Protein AF-A0A7S2CU11-F1 (afdb_monomer)

pLDDT: mean 74.6, std 11.08, range [43.19, 9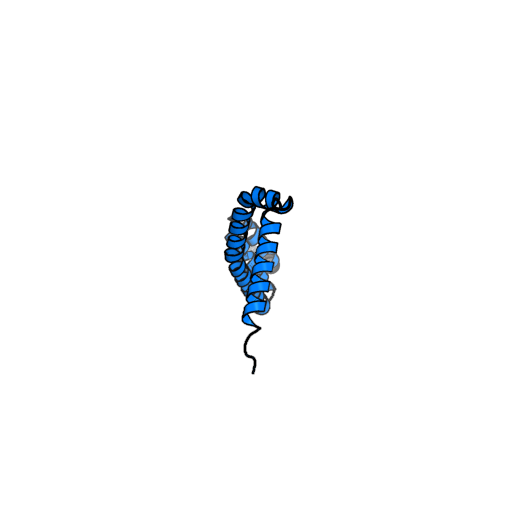6.44]

Solvent-accessible surface area (backbone atoms only — not comparable to full-atom values): 7494 Å² total; per-residue (Å²): 134,90,86,80,61,74,68,59,53,52,48,50,49,50,49,51,50,50,49,51,50,53,60,54,66,71,44,75,69,55,73,65,54,52,51,48,59,71,43,39,81,59,51,55,57,53,52,50,53,50,50,50,49,47,67,59,46,46,61,52,52,52,50,51,50,53,51,50,53,53,49,59,77,72,42,60,68,70,58,51,53,51,52,51,42,49,50,48,18,72,72,53,44,75,69,48,20,53,55,36,49,51,52,50,41,58,76,72,46,40,68,63,52,51,51,54,53,52,52,52,51,54,52,52,53,52,53,53,50,64,73,74,107

Mean predicted aligned error: 18.47 Å

Radius of gyration: 38.01 Å; Cα contacts (8 Å, |Δi|>4): 27; chains: 1; bounding box: 102×47×92 Å

Foldseek 3Di:
DDPDDPVVVVVVVVVVVVVVVVVVVPPDDPPVVVVCVVCVVPVVVVVVVVVVCCVVVVVVVVVVVVVLVVCVVPDDPLVVLLVVLCVCLVVVPPVSVVVSVVVSCVVPPVVVVVVVVVVVVVVVVVVVVVVVD

Sequence (133 aa):
KQARPMSEEAAAHKAALAEHIAAEYLKPPPKLAQILQAAAPVLTPVAKVAGFAVNLLGPLYYRLFKFGMYSYESLPVDLFQSVTGLALAFCGGAYCTSVAAIEAFRMSGWEQTRAYLLDLRTEVEIVWAAHKA

Structure (mmCIF, N/CA/C/O backbone):
data_AF-A0A7S2CU11-F1
#
_entry.id   AF-A0A7S2CU11-F1
#
loop_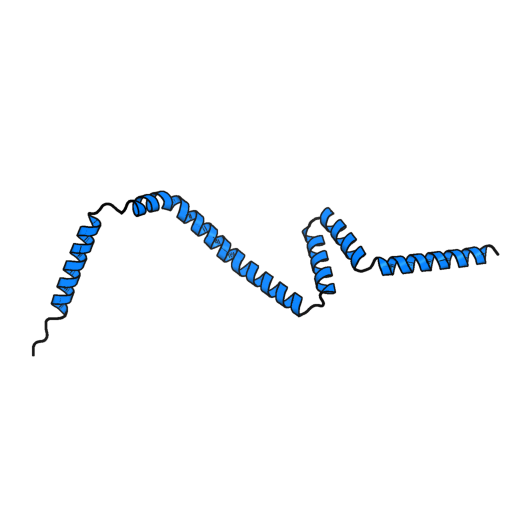
_atom_site.group_PDB
_atom_site.id
_atom_site.type_symbol
_atom_site.label_atom_id
_atom_site.label_alt_id
_atom_site.label_comp_id
_atom_site.label_asym_id
_atom_site.label_entity_id
_atom_site.label_seq_id
_atom_site.pdbx_PDB_ins_code
_atom_site.Cartn_x
_atom_site.Cartn_y
_atom_site.Cartn_z
_atom_site.occupancy
_atom_site.B_iso_or_equiv
_atom_site.auth_seq_id
_atom_site.auth_comp_id
_atom_site.auth_asym_id
_atom_site.auth_atom_id
_atom_site.pdbx_PDB_model_num
ATOM 1 N N . LYS A 1 1 ? -65.210 -35.666 34.383 1.00 43.19 1 LYS A N 1
ATOM 2 C CA . LYS A 1 1 ? -64.332 -35.078 33.339 1.00 43.19 1 LYS A CA 1
ATOM 3 C C . LYS A 1 1 ? -64.250 -33.566 33.593 1.00 43.19 1 LYS A C 1
ATOM 5 O O . LYS A 1 1 ? -64.928 -32.806 32.929 1.00 43.19 1 LYS A O 1
ATOM 10 N N . GLN A 1 2 ? -63.718 -33.092 34.720 1.00 47.88 2 GLN A N 1
ATOM 11 C CA . GLN A 1 2 ? -62.294 -33.045 35.091 1.00 47.88 2 GLN A CA 1
ATOM 12 C C . GLN A 1 2 ? -61.469 -32.329 34.009 1.00 47.88 2 GLN A C 1
ATOM 14 O O . GLN A 1 2 ? -60.740 -32.950 33.249 1.00 47.88 2 GLN A O 1
ATOM 19 N N . ALA A 1 3 ? -61.700 -31.020 33.896 1.00 51.16 3 ALA A N 1
ATOM 20 C CA . ALA A 1 3 ? -61.025 -30.107 32.978 1.00 51.16 3 ALA A CA 1
ATOM 21 C C . ALA A 1 3 ? -60.597 -28.842 33.743 1.00 51.16 3 ALA A C 1
ATOM 23 O O . ALA A 1 3 ? -61.079 -27.747 33.484 1.00 51.16 3 ALA A O 1
ATOM 24 N N . ARG A 1 4 ? -59.746 -29.018 34.755 1.00 57.75 4 ARG A N 1
ATOM 25 C CA . ARG A 1 4 ? -58.910 -27.972 35.369 1.00 57.75 4 ARG A CA 1
ATOM 26 C C . ARG A 1 4 ? -57.828 -28.697 36.162 1.00 57.75 4 ARG A C 1
ATOM 28 O O . ARG A 1 4 ? -58.177 -29.409 37.099 1.00 57.75 4 ARG A O 1
ATOM 35 N N . PRO A 1 5 ? -56.582 -28.698 35.660 1.00 52.59 5 PRO A N 1
ATOM 36 C CA . PRO A 1 5 ? -55.521 -28.173 36.528 1.00 52.59 5 PRO A CA 1
ATOM 37 C C . PRO A 1 5 ? -54.346 -27.473 35.808 1.00 52.59 5 PRO A C 1
ATOM 39 O O . PRO A 1 5 ? -53.455 -26.965 36.469 1.00 52.59 5 PRO A O 1
ATOM 42 N N . MET A 1 6 ? -54.322 -27.366 34.473 1.00 52.12 6 MET A N 1
ATOM 43 C CA . MET A 1 6 ? -53.132 -26.843 33.765 1.00 52.12 6 MET A CA 1
ATOM 44 C C . MET A 1 6 ? -52.924 -25.320 33.906 1.00 52.12 6 MET A C 1
ATOM 46 O O . MET A 1 6 ? -51.803 -24.836 33.778 1.00 52.12 6 MET A O 1
ATOM 50 N N . SER A 1 7 ? -53.984 -24.535 34.148 1.00 59.34 7 SER A N 1
ATOM 51 C CA . SER A 1 7 ? -53.855 -23.073 34.296 1.00 59.34 7 SER A CA 1
ATOM 52 C C . SER A 1 7 ? -53.452 -22.646 35.706 1.00 59.34 7 SER A C 1
ATOM 54 O O . SER A 1 7 ? -52.826 -21.603 35.865 1.00 59.34 7 SER A O 1
ATOM 56 N N . GLU A 1 8 ? -53.821 -23.432 36.719 1.00 60.75 8 GLU A N 1
ATOM 57 C CA . GLU A 1 8 ? -53.483 -23.163 38.121 1.00 60.75 8 GLU A CA 1
ATOM 58 C C . GLU A 1 8 ? -52.030 -23.537 38.414 1.00 60.75 8 GLU A C 1
ATOM 60 O O . GLU A 1 8 ? -51.325 -22.745 39.029 1.00 60.75 8 GLU A O 1
ATOM 65 N N . GLU A 1 9 ? -51.531 -24.653 37.872 1.00 62.47 9 GLU A N 1
ATOM 66 C CA . GLU A 1 9 ? -50.109 -25.018 37.958 1.00 62.47 9 GLU A CA 1
ATOM 67 C C . GLU A 1 9 ? -49.209 -24.014 37.223 1.00 62.47 9 GLU A C 1
AT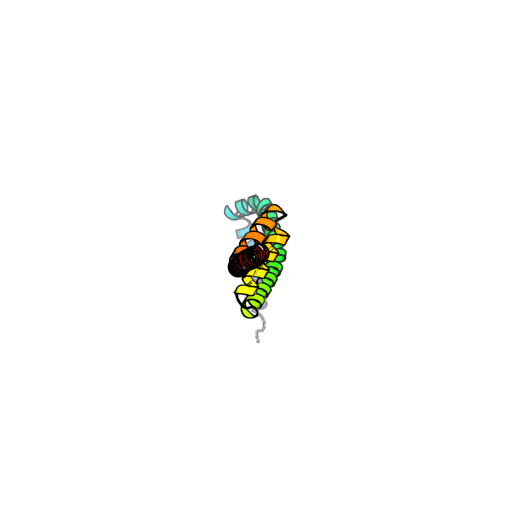OM 69 O O . GLU A 1 9 ? -48.165 -23.620 37.737 1.00 62.47 9 GLU A O 1
ATOM 74 N N . ALA A 1 10 ? -49.632 -23.522 36.052 1.00 66.44 10 ALA A N 1
ATOM 75 C CA . ALA A 1 10 ? -48.903 -22.485 35.322 1.00 66.44 10 ALA A CA 1
ATOM 76 C C . ALA A 1 10 ? -48.914 -21.131 36.054 1.00 66.44 10 ALA A C 1
ATOM 78 O O . ALA A 1 10 ? -47.933 -20.389 35.989 1.00 66.44 10 ALA A O 1
ATOM 79 N N . ALA A 1 11 ? -50.005 -20.796 36.749 1.00 70.12 11 ALA A N 1
ATOM 80 C CA . ALA A 1 11 ? -50.081 -19.603 37.589 1.00 70.12 11 ALA A CA 1
ATOM 81 C C . ALA A 1 11 ? -49.205 -19.742 38.843 1.00 70.12 11 ALA A C 1
ATOM 83 O O . ALA A 1 11 ? -48.474 -18.810 39.173 1.00 70.12 11 ALA A O 1
ATOM 84 N N . ALA A 1 12 ? -49.206 -20.916 39.480 1.00 75.62 12 ALA A N 1
ATOM 85 C CA . ALA A 1 12 ? -48.350 -21.232 40.619 1.00 75.62 12 ALA A CA 1
ATOM 86 C C . ALA A 1 12 ? -46.862 -21.229 40.235 1.00 75.62 12 ALA A C 1
ATOM 88 O O . ALA A 1 12 ? -46.041 -20.661 40.948 1.00 75.62 12 ALA A O 1
ATOM 89 N N . HIS A 1 13 ? -46.512 -21.772 39.067 1.00 75.88 13 HIS A N 1
ATOM 90 C CA . HIS A 1 13 ? -45.144 -21.747 38.553 1.00 75.88 13 HIS A CA 1
ATOM 91 C C . HIS A 1 13 ? -44.687 -20.326 38.197 1.00 75.88 13 HIS A C 1
ATOM 93 O O . HIS A 1 13 ? -43.560 -19.951 38.502 1.00 75.88 13 HIS A O 1
ATOM 99 N N . LYS A 1 14 ? -45.564 -19.499 37.610 1.00 74.19 14 LYS A N 1
ATOM 100 C CA . LYS A 1 14 ? -45.277 -18.075 37.364 1.00 74.19 14 LYS A CA 1
ATOM 101 C C . LYS A 1 14 ? -45.118 -17.284 38.660 1.00 74.19 14 LYS A C 1
ATOM 103 O O . LYS A 1 14 ? -44.257 -16.413 38.714 1.00 74.19 14 LYS A O 1
ATOM 108 N N . ALA A 1 15 ? -45.911 -17.589 39.686 1.00 76.50 15 ALA A N 1
ATOM 109 C CA . ALA A 1 15 ? -45.777 -16.982 41.006 1.00 76.50 15 ALA A CA 1
ATOM 110 C C . ALA A 1 15 ? -44.448 -17.378 41.671 1.00 76.50 15 ALA A C 1
ATOM 112 O O . ALA A 1 15 ? -43.727 -16.503 42.136 1.00 76.50 15 ALA A O 1
ATOM 113 N N . ALA A 1 16 ? -44.066 -18.658 41.605 1.00 79.56 16 ALA A N 1
ATOM 114 C CA . ALA A 1 16 ? -42.775 -19.142 42.097 1.00 79.56 16 ALA A CA 1
ATOM 115 C C . ALA A 1 16 ? -41.589 -18.541 41.319 1.00 79.56 16 ALA A C 1
ATOM 117 O O . ALA A 1 16 ? -40.582 -18.157 41.908 1.00 79.56 16 ALA A O 1
ATOM 118 N N . LEU A 1 17 ? -41.707 -18.396 39.994 1.00 76.75 17 LEU A N 1
ATOM 119 C CA . LEU A 1 17 ? -40.691 -17.742 39.167 1.00 76.75 17 LEU A CA 1
ATOM 120 C C . LEU A 1 17 ? -40.570 -16.251 39.511 1.00 76.75 17 LEU A C 1
ATOM 122 O O . LEU A 1 17 ? -39.462 -15.732 39.598 1.00 76.75 17 LEU A O 1
ATOM 126 N N . ALA A 1 18 ? -41.693 -15.566 39.741 1.00 76.75 18 ALA A N 1
ATOM 127 C CA . ALA A 1 18 ? -41.706 -14.169 40.167 1.00 76.75 18 ALA A CA 1
ATOM 128 C C . ALA A 1 18 ? -41.068 -13.990 41.553 1.00 76.75 18 ALA A C 1
ATOM 130 O O . ALA A 1 18 ? -40.346 -13.018 41.767 1.00 76.75 18 ALA A O 1
ATOM 131 N N . GLU A 1 19 ? -41.274 -14.943 42.461 1.00 77.81 19 GLU A N 1
ATOM 132 C CA . GLU A 1 19 ? -40.642 -14.964 43.780 1.00 77.81 19 GLU A CA 1
ATOM 133 C C . GLU A 1 19 ? -39.126 -15.200 43.682 1.00 77.81 19 GLU A C 1
ATOM 135 O O . GLU A 1 19 ? -38.352 -14.475 44.308 1.00 77.81 19 GLU A O 1
ATOM 140 N N . HIS A 1 20 ? -38.678 -16.123 42.822 1.00 75.50 20 HIS A N 1
ATOM 141 C CA . HIS A 1 20 ? -37.253 -16.326 42.535 1.00 75.50 20 HIS A CA 1
ATOM 142 C C . HIS A 1 20 ? -36.595 -15.086 41.915 1.00 75.50 20 HIS A C 1
ATOM 144 O O . HIS A 1 20 ? -35.528 -14.670 42.370 1.00 75.50 20 HIS A O 1
ATOM 150 N N . ILE A 1 21 ? -37.251 -14.450 40.938 1.00 73.25 21 ILE A N 1
ATOM 151 C CA . ILE A 1 21 ? -36.771 -13.211 40.309 1.00 73.25 21 ILE A CA 1
ATOM 152 C C . ILE A 1 21 ? -36.699 -12.080 41.343 1.00 73.25 21 ILE A C 1
ATOM 154 O O . ILE A 1 21 ? -35.714 -11.347 41.371 1.00 73.25 21 ILE A O 1
ATOM 158 N N . ALA A 1 22 ? -37.696 -11.948 42.225 1.00 69.50 22 ALA A N 1
ATOM 159 C CA . ALA A 1 22 ? -37.693 -10.948 43.293 1.00 69.50 22 ALA A CA 1
ATOM 160 C C . ALA A 1 22 ? -36.581 -11.205 44.330 1.00 69.50 22 ALA A C 1
ATOM 162 O O . ALA A 1 22 ? -35.914 -10.265 44.767 1.00 69.50 22 ALA A O 1
ATOM 163 N N . ALA A 1 23 ? -36.330 -12.469 44.683 1.00 71.88 23 ALA A N 1
ATOM 164 C CA . ALA A 1 23 ? -35.259 -12.864 45.597 1.00 71.88 23 ALA A CA 1
ATOM 165 C C . ALA A 1 23 ? -33.855 -12.640 45.002 1.00 71.88 23 ALA A C 1
ATOM 167 O O . ALA A 1 23 ? -32.918 -12.293 45.725 1.00 71.88 23 ALA A O 1
ATOM 168 N N . GLU A 1 24 ? -33.693 -12.807 43.688 1.00 67.44 24 GLU A N 1
ATOM 169 C CA . GLU A 1 24 ? -32.445 -12.503 42.980 1.00 67.44 24 GLU A CA 1
ATOM 170 C C . GLU A 1 24 ? -32.263 -11.009 42.713 1.00 67.44 24 GLU A C 1
ATOM 172 O O . GLU A 1 24 ? -31.133 -10.528 42.759 1.00 67.44 24 GLU A O 1
ATOM 177 N N . TYR A 1 25 ? -33.351 -10.257 42.536 1.00 63.75 25 TYR A N 1
ATOM 178 C CA . TYR A 1 25 ? -33.333 -8.797 42.416 1.00 63.75 25 TYR A CA 1
ATOM 179 C C . TYR A 1 25 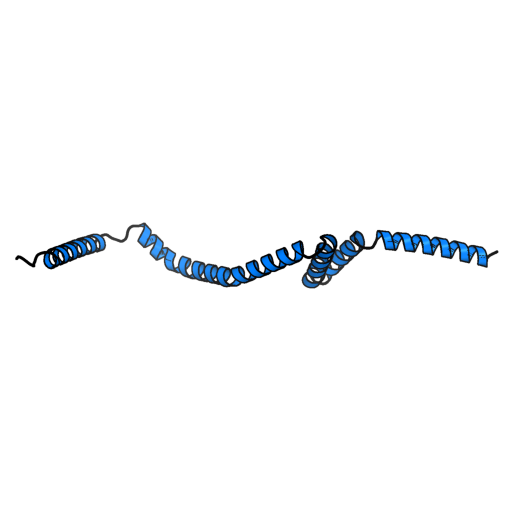? -32.857 -8.102 43.705 1.00 63.75 25 TYR A C 1
ATOM 181 O O . TYR A 1 25 ? -32.234 -7.044 43.646 1.00 63.75 25 TYR A O 1
ATOM 189 N N . LEU A 1 26 ? -33.110 -8.708 44.873 1.00 59.41 26 LEU A N 1
ATOM 190 C CA . LEU A 1 26 ? -32.612 -8.233 46.172 1.00 59.41 26 LEU A CA 1
ATOM 191 C C . LEU A 1 26 ? -31.113 -8.495 46.386 1.00 59.41 26 LEU A C 1
ATOM 193 O O . LEU A 1 26 ? -30.507 -7.877 47.267 1.00 59.41 26 LEU A O 1
ATOM 197 N N . LYS A 1 27 ? -30.488 -9.384 45.600 1.00 66.44 27 LYS A N 1
ATOM 198 C CA . LYS A 1 27 ? -29.031 -9.536 45.630 1.00 66.44 27 LYS A CA 1
ATOM 199 C C . LYS A 1 27 ? -28.414 -8.357 44.874 1.00 66.44 27 LYS A C 1
ATOM 201 O O . LYS A 1 27 ? -28.809 -8.095 43.738 1.00 66.44 27 LYS A O 1
ATOM 206 N N . PRO A 1 28 ? -27.429 -7.647 45.458 1.00 58.50 28 PRO A N 1
ATOM 207 C CA . PRO A 1 28 ? -26.729 -6.601 44.728 1.00 58.50 28 PRO A CA 1
ATOM 208 C C . PRO A 1 28 ? -26.156 -7.204 43.438 1.00 58.50 28 PRO A C 1
ATOM 210 O O . PRO A 1 28 ? -25.698 -8.355 43.469 1.00 58.50 28 PRO A O 1
ATOM 213 N N . PRO A 1 29 ? -26.186 -6.465 42.311 1.00 58.78 29 PRO A N 1
ATOM 214 C CA . PRO A 1 29 ? -25.708 -6.978 41.036 1.00 58.78 29 PRO A CA 1
ATOM 215 C C . PRO A 1 29 ? -24.308 -7.571 41.235 1.00 58.78 29 PRO A C 1
ATOM 217 O O . PRO A 1 29 ? -23.495 -6.956 41.939 1.00 58.78 29 PRO A O 1
ATOM 220 N N . PRO A 1 30 ? -24.021 -8.769 40.684 1.00 68.62 30 PRO A N 1
ATOM 221 C CA . PRO A 1 30 ? -22.741 -9.438 40.892 1.00 68.62 30 PRO A CA 1
ATOM 222 C C . PRO A 1 30 ? -21.619 -8.448 40.586 1.00 68.62 30 PRO A C 1
ATOM 224 O O . PRO A 1 30 ? -21.771 -7.629 39.685 1.00 68.62 30 PRO A O 1
ATOM 227 N N . LYS A 1 31 ? -20.494 -8.493 41.313 1.00 60.88 31 LYS A N 1
ATOM 228 C CA . LYS A 1 31 ? -19.383 -7.526 41.149 1.00 60.88 31 LYS A CA 1
ATOM 229 C C . LYS A 1 31 ? -19.025 -7.274 39.672 1.00 60.88 31 LYS A C 1
ATOM 231 O O . LYS A 1 31 ? -18.721 -6.151 39.294 1.00 60.88 31 LYS A O 1
ATOM 236 N N . LEU A 1 32 ? -19.164 -8.298 38.826 1.00 61.09 32 LEU A N 1
ATOM 237 C CA . LEU A 1 32 ? -19.041 -8.214 37.370 1.00 61.09 32 LEU A CA 1
ATOM 238 C C . LEU A 1 32 ? -20.039 -7.258 36.699 1.00 61.09 32 LEU A C 1
ATOM 240 O O . LEU A 1 32 ? -19.624 -6.490 35.848 1.00 61.09 32 LEU A O 1
ATOM 244 N N . ALA A 1 33 ? -21.318 -7.256 37.070 1.00 61.03 33 ALA A N 1
ATOM 245 C CA . ALA A 1 33 ? -22.334 -6.360 36.520 1.00 61.03 33 ALA A CA 1
ATOM 246 C C . ALA A 1 33 ? -22.104 -4.892 36.913 1.00 61.03 33 ALA A C 1
ATOM 248 O O . ALA A 1 33 ? -22.334 -4.013 36.089 1.00 61.03 33 ALA A O 1
ATOM 249 N N . GLN A 1 34 ? -21.582 -4.615 38.113 1.00 64.75 34 GLN A N 1
ATOM 250 C CA . GLN A 1 34 ? -21.184 -3.252 38.498 1.00 64.75 34 GLN A CA 1
ATOM 251 C C . GLN A 1 34 ? -19.949 -2.782 37.720 1.00 64.75 34 GLN A C 1
ATOM 253 O O . GLN A 1 34 ? -19.923 -1.657 37.228 1.00 64.75 34 GLN A O 1
ATOM 258 N N . ILE A 1 35 ? -18.954 -3.658 37.537 1.00 64.31 35 ILE A N 1
ATOM 259 C CA . ILE A 1 35 ? -17.768 -3.371 36.713 1.00 64.31 35 ILE A CA 1
ATOM 260 C C . ILE A 1 35 ? -18.169 -3.177 35.242 1.00 64.31 35 ILE A C 1
ATOM 262 O O . ILE A 1 35 ? -17.680 -2.264 34.583 1.00 64.31 35 ILE A O 1
ATOM 266 N N . LEU A 1 36 ? -19.102 -3.985 34.734 1.00 63.62 36 LEU A N 1
ATOM 267 C CA . LEU A 1 36 ? -19.605 -3.884 33.367 1.00 63.62 36 LEU A CA 1
ATOM 268 C C . LEU A 1 36 ? -20.442 -2.616 33.163 1.00 63.62 36 LEU A C 1
ATOM 270 O O . LEU A 1 36 ? -20.307 -1.984 32.125 1.00 63.62 36 LEU A O 1
ATOM 274 N N . GLN A 1 37 ? -21.261 -2.208 34.139 1.00 65.31 37 GLN A N 1
ATOM 275 C CA . GLN A 1 37 ? -22.001 -0.938 34.105 1.00 65.31 37 GLN A CA 1
ATOM 276 C C . GLN A 1 37 ? -21.06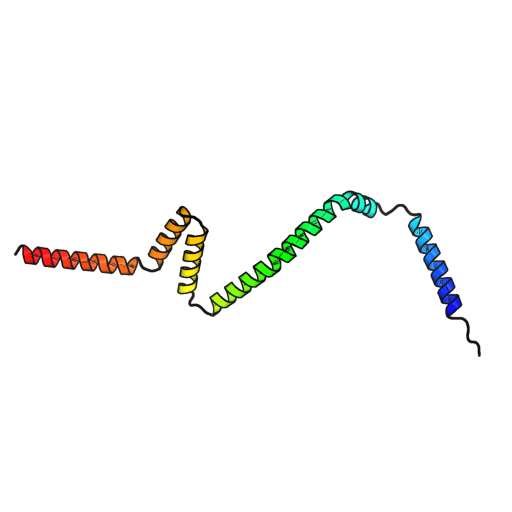8 0.274 34.210 1.00 65.31 37 GLN A C 1
ATOM 278 O O . GLN A 1 37 ? -21.279 1.262 33.510 1.00 65.31 37 GLN A O 1
ATOM 283 N N . ALA A 1 38 ? -20.004 0.189 35.012 1.00 63.88 38 ALA A N 1
ATOM 284 C CA . ALA A 1 38 ? -18.979 1.229 35.098 1.00 63.88 38 ALA A CA 1
ATOM 285 C C . ALA A 1 38 ? -18.132 1.330 33.813 1.00 63.88 38 ALA A C 1
ATOM 287 O O . ALA A 1 38 ? -17.710 2.422 33.438 1.00 63.88 38 ALA A O 1
ATOM 288 N N . ALA A 1 39 ? -17.920 0.212 33.109 1.00 61.16 39 ALA A N 1
ATOM 289 C CA . ALA A 1 39 ? -17.202 0.161 31.832 1.00 61.16 39 ALA A CA 1
ATOM 290 C C . ALA A 1 39 ? -18.111 0.364 30.598 1.00 61.16 39 ALA A C 1
ATOM 292 O O . ALA A 1 39 ? -17.623 0.672 29.506 1.00 61.16 39 ALA A O 1
ATOM 293 N N . ALA A 1 40 ? -19.434 0.245 30.758 1.00 61.09 40 ALA A N 1
ATOM 294 C CA . ALA A 1 40 ? -20.443 0.449 29.719 1.00 61.09 40 ALA A CA 1
ATOM 295 C C . ALA A 1 40 ? -20.330 1.785 28.958 1.00 61.09 40 ALA A C 1
ATOM 297 O O . ALA A 1 40 ? -20.470 1.752 27.728 1.00 61.09 40 ALA A O 1
ATOM 298 N N . PRO A 1 41 ? -20.056 2.947 29.594 1.00 63.62 41 PRO A N 1
ATOM 299 C CA . PRO A 1 41 ? -19.958 4.212 28.864 1.00 63.62 41 PRO A CA 1
ATOM 300 C C . PRO A 1 41 ? -18.766 4.267 27.897 1.00 63.62 41 PRO A C 1
ATOM 302 O O . PRO A 1 41 ? -18.785 5.069 26.969 1.00 63.62 41 PRO A O 1
ATOM 305 N N . VAL A 1 42 ? -17.760 3.401 28.062 1.00 65.81 42 VAL A N 1
ATOM 306 C CA . VAL A 1 42 ? -16.576 3.334 27.186 1.00 65.81 42 VAL A CA 1
ATOM 307 C C . VAL A 1 42 ? -16.707 2.217 26.147 1.00 65.81 42 VAL A C 1
ATOM 309 O O . VAL A 1 42 ? -16.384 2.409 24.977 1.00 65.81 42 VAL A O 1
ATOM 312 N N . LEU A 1 43 ? -17.242 1.058 26.534 1.00 63.69 43 LEU A N 1
ATOM 313 C CA . LEU A 1 43 ? -17.417 -0.087 25.631 1.00 63.69 43 LEU A CA 1
ATOM 314 C C . LEU A 1 43 ? -18.459 0.164 24.536 1.00 63.69 43 LEU A C 1
ATOM 316 O O . LEU A 1 43 ? -18.276 -0.261 23.396 1.00 63.69 43 LEU A O 1
ATOM 320 N N . THR A 1 44 ? -19.546 0.866 24.857 1.00 68.25 44 THR A N 1
ATOM 321 C CA . THR A 1 44 ? -20.633 1.119 23.901 1.00 68.25 44 THR A CA 1
ATOM 322 C C . THR A 1 44 ? -20.246 2.019 22.717 1.00 68.25 44 THR A C 1
ATOM 324 O O . THR A 1 44 ? -20.596 1.652 21.591 1.00 68.25 44 THR A O 1
ATOM 327 N N . PRO A 1 45 ? -19.516 3.145 22.870 1.00 70.50 45 PRO A N 1
ATOM 328 C CA . PRO A 1 45 ? -19.053 3.917 21.718 1.00 70.50 45 PRO A CA 1
ATOM 329 C C . PRO A 1 45 ? -17.976 3.173 20.923 1.00 70.50 45 PRO A C 1
ATOM 331 O O . PRO A 1 45 ? -18.026 3.188 19.696 1.00 70.50 45 PRO A O 1
ATOM 334 N N . VAL A 1 46 ? -17.060 2.457 21.584 1.00 73.31 46 VAL A N 1
ATOM 335 C CA . VAL A 1 46 ? -16.004 1.687 20.902 1.00 73.31 46 VAL A CA 1
ATOM 336 C C . VAL A 1 46 ? -16.603 0.572 20.044 1.00 73.31 46 VAL A C 1
ATOM 338 O O . VAL A 1 46 ? -16.241 0.438 18.877 1.00 73.31 46 VAL A O 1
ATOM 341 N N . ALA A 1 47 ? -17.579 -0.171 20.568 1.00 72.62 47 ALA A N 1
ATOM 342 C CA . ALA A 1 47 ? -18.275 -1.207 19.809 1.00 72.62 47 ALA A CA 1
ATOM 343 C C . ALA A 1 47 ? -19.075 -0.631 18.628 1.00 72.62 47 ALA A C 1
ATOM 345 O O . ALA A 1 47 ? -19.121 -1.242 17.562 1.00 72.62 47 ALA A O 1
ATOM 346 N N . LYS A 1 48 ? -19.668 0.561 18.779 1.00 73.62 48 LYS A N 1
ATOM 347 C CA . LYS A 1 48 ? -20.381 1.243 17.685 1.00 73.62 48 LYS A CA 1
ATOM 348 C C . LYS A 1 48 ? -19.435 1.723 16.587 1.00 73.62 48 LYS A C 1
ATOM 350 O O . LYS A 1 48 ? -19.739 1.528 15.413 1.00 73.62 48 LYS A O 1
ATOM 355 N N . VAL A 1 49 ? -18.292 2.306 16.947 1.00 76.31 49 VAL A N 1
ATOM 356 C CA . VAL A 1 49 ? -17.279 2.758 15.980 1.00 76.31 49 VAL A CA 1
ATOM 357 C C . VAL A 1 49 ? -16.645 1.564 15.271 1.00 76.31 49 VAL A C 1
ATOM 359 O O . VAL A 1 49 ? -16.536 1.576 14.048 1.00 76.31 49 VAL A O 1
ATOM 362 N N . ALA A 1 50 ? -16.307 0.503 16.005 1.00 76.69 50 ALA A N 1
ATOM 363 C CA . ALA A 1 50 ? -15.789 -0.731 15.425 1.00 76.69 50 ALA A CA 1
ATOM 364 C C . ALA A 1 50 ? -16.820 -1.399 14.502 1.00 76.69 50 ALA A C 1
ATOM 366 O O . ALA A 1 50 ? -16.485 -1.785 13.386 1.00 76.69 50 ALA A O 1
ATOM 367 N N . GLY A 1 51 ? -18.087 -1.471 14.919 1.00 77.19 51 GLY A N 1
ATOM 368 C CA . GLY A 1 51 ? -19.173 -2.008 14.101 1.00 77.19 51 GLY A CA 1
ATOM 369 C C . GLY A 1 51 ? -19.417 -1.192 12.830 1.00 77.19 51 GLY A C 1
ATOM 370 O O . GLY A 1 51 ? -19.591 -1.765 11.759 1.00 77.19 51 GLY A O 1
ATOM 371 N N . PHE A 1 52 ? -19.368 0.141 12.914 1.00 75.81 52 PHE A N 1
ATOM 372 C CA . PHE A 1 52 ? -19.468 1.014 11.744 1.00 75.81 52 PHE A CA 1
ATOM 373 C C . PHE A 1 52 ? -18.266 0.849 10.806 1.00 75.81 52 PHE A C 1
ATOM 375 O O . PHE A 1 52 ? -18.450 0.701 9.600 1.00 75.81 52 PHE A O 1
ATOM 382 N N . ALA A 1 53 ? -17.049 0.800 11.352 1.00 75.12 53 ALA A N 1
ATOM 383 C CA . ALA A 1 53 ? -15.833 0.581 10.577 1.00 75.12 53 ALA A CA 1
ATOM 384 C C . ALA A 1 53 ? -15.864 -0.770 9.853 1.00 75.12 53 ALA A C 1
ATOM 386 O O . ALA A 1 53 ? -15.567 -0.824 8.667 1.00 75.12 53 ALA A O 1
ATOM 387 N N . VAL A 1 54 ? -16.289 -1.845 10.520 1.00 81.12 54 VAL A N 1
ATOM 388 C CA . VAL A 1 54 ? -16.406 -3.177 9.908 1.00 81.12 54 VAL A CA 1
ATOM 389 C C . VAL A 1 54 ? -17.524 -3.216 8.866 1.00 81.12 54 VAL A C 1
ATOM 391 O O . VAL A 1 54 ? -17.322 -3.765 7.788 1.00 81.12 54 VAL A O 1
ATOM 394 N N . ASN A 1 55 ? -18.675 -2.594 9.125 1.00 82.88 55 ASN A N 1
ATOM 395 C CA . ASN A 1 55 ? -19.773 -2.556 8.155 1.00 82.88 55 ASN A CA 1
ATOM 396 C C . ASN A 1 55 ? -19.466 -1.683 6.932 1.00 82.88 55 ASN A C 1
ATOM 398 O O . ASN A 1 55 ? -20.016 -1.933 5.862 1.00 82.88 55 ASN A O 1
ATOM 402 N N . LEU A 1 56 ? -18.593 -0.682 7.065 1.00 79.00 56 LEU A N 1
ATOM 403 C CA . LEU A 1 56 ? -18.177 0.173 5.956 1.00 79.00 56 LEU A CA 1
ATOM 404 C C . LEU A 1 56 ? -16.985 -0.418 5.189 1.00 79.00 56 LEU A C 1
ATOM 406 O O . LEU A 1 56 ? -17.014 -0.507 3.963 1.00 79.00 56 LEU A O 1
ATOM 410 N N . LEU A 1 57 ? -15.943 -0.846 5.905 1.00 79.75 57 LEU A N 1
ATOM 411 C CA . LEU A 1 57 ? -14.711 -1.377 5.318 1.00 79.75 57 LEU A CA 1
ATOM 412 C C . LEU A 1 57 ? -14.871 -2.823 4.858 1.00 79.75 57 LEU A C 1
ATOM 414 O O . LEU A 1 57 ? -14.308 -3.188 3.833 1.00 79.75 57 LEU A O 1
ATOM 418 N N . GLY A 1 58 ? -15.658 -3.635 5.561 1.00 80.00 58 GLY A N 1
ATOM 419 C CA . GLY A 1 58 ? -15.913 -5.038 5.229 1.00 80.00 58 GLY A CA 1
ATOM 420 C C . GLY A 1 58 ? -16.385 -5.257 3.787 1.00 80.00 58 GLY A C 1
ATOM 421 O O . GLY A 1 58 ? -15.716 -5.985 3.048 1.00 80.00 58 GLY A O 1
ATOM 422 N N . PRO A 1 59 ? -17.477 -4.618 3.321 1.00 84.25 59 PRO A N 1
ATOM 423 C CA . PRO A 1 59 ? -17.930 -4.776 1.941 1.00 84.25 59 PRO A CA 1
ATOM 424 C C . PRO A 1 59 ? -16.950 -4.172 0.930 1.00 84.25 59 PRO A C 1
ATOM 426 O O . PRO A 1 59 ? -16.845 -4.680 -0.187 1.00 84.25 59 PRO A O 1
ATOM 429 N N . LEU A 1 60 ? -16.217 -3.119 1.304 1.00 81.19 60 LEU A N 1
ATOM 430 C CA . LEU A 1 60 ? -15.208 -2.505 0.442 1.00 81.19 60 LEU A CA 1
ATOM 431 C C . LEU A 1 60 ? -14.026 -3.459 0.214 1.00 81.19 60 LEU A C 1
ATOM 433 O O . LEU A 1 60 ? -13.641 -3.710 -0.927 1.00 81.19 60 LEU A O 1
ATOM 437 N N . TYR A 1 61 ? -13.508 -4.047 1.292 1.00 81.62 61 TYR A N 1
ATOM 438 C CA . TYR A 1 61 ? -12.397 -4.993 1.273 1.00 81.62 61 TYR A CA 1
ATOM 439 C C . TYR A 1 61 ? -12.781 -6.280 0.545 1.00 81.62 61 TYR A C 1
ATOM 441 O O . TYR A 1 61 ? -12.028 -6.767 -0.293 1.00 81.62 61 TYR A O 1
ATOM 449 N N . TYR A 1 62 ? -13.992 -6.790 0.786 1.00 86.25 62 TYR A N 1
ATOM 450 C CA . TYR A 1 62 ? -14.508 -7.964 0.086 1.00 86.25 62 TYR A CA 1
ATOM 451 C C . TYR A 1 62 ? -14.631 -7.733 -1.428 1.00 86.25 62 TYR A C 1
ATOM 453 O O . TYR A 1 62 ? -14.236 -8.588 -2.223 1.00 86.25 62 TYR A O 1
ATOM 461 N N . ARG A 1 63 ? -15.136 -6.565 -1.851 1.00 82.38 63 ARG A N 1
ATOM 462 C CA . ARG A 1 63 ? -15.211 -6.206 -3.278 1.00 82.38 63 ARG A CA 1
ATOM 463 C C . A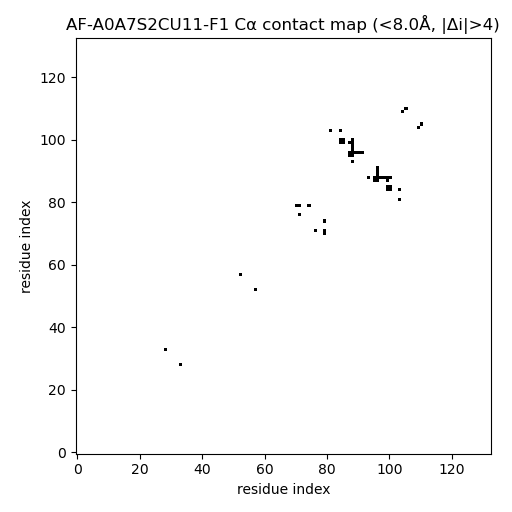RG A 1 63 ? -13.827 -6.078 -3.905 1.00 82.38 63 ARG A C 1
ATOM 465 O O . ARG A 1 63 ? -13.627 -6.587 -5.004 1.00 82.38 63 ARG A O 1
ATOM 472 N N . LEU A 1 64 ? -12.886 -5.445 -3.206 1.00 80.44 64 LEU A N 1
ATOM 473 C CA . LEU A 1 64 ? -11.515 -5.278 -3.682 1.00 80.44 64 LEU A CA 1
ATOM 474 C C . LEU A 1 64 ? -10.797 -6.626 -3.810 1.00 80.44 64 LEU A C 1
ATOM 476 O O . LEU A 1 64 ? -10.149 -6.886 -4.818 1.00 80.44 64 LEU A O 1
ATOM 480 N N . PHE A 1 65 ? -10.982 -7.514 -2.834 1.00 83.38 65 PHE A N 1
ATOM 481 C CA . PHE A 1 65 ? -10.433 -8.865 -2.859 1.00 83.38 65 PHE A CA 1
ATOM 482 C C . PHE A 1 65 ? -11.011 -9.692 -4.013 1.00 83.38 65 PHE A C 1
ATOM 484 O O . PHE A 1 65 ? -10.262 -10.313 -4.763 1.00 83.38 65 PHE A O 1
ATOM 491 N N . LYS A 1 66 ? -12.334 -9.648 -4.218 1.00 85.00 66 LYS A N 1
ATOM 492 C CA . LYS A 1 66 ? -12.985 -10.331 -5.345 1.00 85.00 66 LYS A CA 1
ATOM 493 C C . LYS A 1 66 ? -12.486 -9.805 -6.695 1.00 85.00 66 LYS A C 1
ATOM 495 O O . LYS A 1 66 ? -12.257 -10.590 -7.609 1.00 85.00 66 LYS A O 1
ATOM 500 N N . PHE A 1 67 ? -12.300 -8.491 -6.813 1.00 80.62 67 PHE A N 1
ATOM 501 C CA . PHE A 1 67 ? -11.745 -7.864 -8.013 1.00 80.62 67 PHE A CA 1
ATOM 502 C C . PHE A 1 67 ? -10.280 -8.262 -8.249 1.00 80.62 67 PHE A C 1
ATOM 504 O O . PHE A 1 67 ? -9.910 -8.584 -9.376 1.00 80.62 67 PHE A O 1
ATOM 511 N N . GLY A 1 68 ? -9.464 -8.299 -7.192 1.00 78.50 68 GLY A N 1
ATOM 512 C CA . GLY A 1 68 ? -8.070 -8.744 -7.250 1.00 78.50 68 GLY A CA 1
ATOM 513 C C . GLY A 1 68 ? -7.937 -10.203 -7.685 1.00 78.50 68 GLY A C 1
ATOM 514 O O . GLY A 1 68 ? -7.177 -10.487 -8.604 1.00 78.50 68 GLY A O 1
ATOM 515 N N . MET A 1 69 ? -8.735 -11.104 -7.104 1.00 78.62 69 MET A N 1
ATOM 516 C CA . MET A 1 69 ? -8.778 -12.521 -7.493 1.00 78.62 69 MET A CA 1
ATOM 517 C C . MET A 1 69 ? -9.219 -12.708 -8.948 1.00 78.62 69 MET A C 1
ATOM 519 O O . MET A 1 69 ? -8.552 -13.408 -9.702 1.00 78.62 69 MET A O 1
ATOM 523 N N . TYR A 1 70 ? -10.285 -12.023 -9.376 1.00 79.06 70 TYR A N 1
ATOM 524 C CA . TYR A 1 70 ? -10.741 -12.074 -10.769 1.00 79.06 70 TYR A CA 1
ATOM 525 C C . TYR A 1 70 ? -9.666 -11.581 -11.746 1.00 79.06 70 TYR A C 1
ATOM 527 O O . TYR A 1 70 ? -9.457 -12.170 -12.805 1.00 79.06 70 TYR A O 1
ATOM 535 N N . SER A 1 71 ? -8.961 -10.510 -11.378 1.00 74.75 71 SER A N 1
ATOM 536 C CA . SER A 1 71 ? -7.878 -9.951 -12.190 1.00 74.75 71 SER A CA 1
ATOM 537 C C . SER A 1 71 ? -6.673 -10.889 -12.255 1.00 74.75 71 SER A C 1
ATOM 539 O O . SER A 1 71 ? -6.081 -11.023 -13.317 1.00 74.75 71 SER A O 1
ATOM 541 N N . TYR A 1 72 ? -6.337 -11.564 -11.153 1.00 74.50 72 TYR A N 1
ATOM 542 C CA . TYR A 1 72 ? -5.251 -12.543 -11.099 1.00 74.50 72 TYR A CA 1
ATOM 543 C C . TYR A 1 72 ? -5.540 -13.793 -11.941 1.00 74.50 72 TYR A C 1
ATOM 545 O O . TYR A 1 72 ? -4.654 -14.286 -12.627 1.00 74.50 72 TYR A O 1
ATOM 553 N N . GLU A 1 73 ? -6.779 -14.287 -11.931 1.00 79.00 73 GLU A N 1
ATOM 554 C CA . GLU A 1 73 ? -7.175 -15.450 -12.738 1.00 79.00 73 GLU A CA 1
ATOM 555 C C . GLU A 1 73 ? -7.319 -15.118 -14.233 1.00 79.00 73 GLU A C 1
ATOM 557 O O . GLU A 1 73 ? -7.151 -15.996 -15.077 1.00 79.00 73 GLU A O 1
ATOM 562 N N . SER A 1 74 ? -7.623 -13.860 -14.572 1.00 76.00 74 SER A N 1
ATOM 563 C CA . SER A 1 74 ? -7.893 -13.444 -15.957 1.00 76.00 74 SER A CA 1
ATOM 564 C C . SER A 1 74 ? -6.672 -12.893 -16.699 1.00 76.00 74 SER A C 1
ATOM 566 O O . SER A 1 74 ? -6.672 -12.898 -17.931 1.00 76.00 74 SER A O 1
ATOM 568 N N . LEU A 1 75 ? -5.656 -12.374 -15.994 1.00 69.12 75 LEU A N 1
ATOM 569 C CA . LEU A 1 75 ? -4.473 -11.762 -16.611 1.00 69.12 75 LEU A CA 1
ATOM 570 C C . LEU A 1 75 ? -3.208 -12.616 -16.431 1.00 69.12 75 LEU A C 1
ATOM 572 O O . LEU A 1 75 ? -2.975 -13.157 -15.353 1.00 69.12 75 LEU A O 1
ATOM 576 N N . PRO A 1 76 ? -2.318 -12.647 -17.442 1.00 78.69 76 PRO A N 1
ATOM 577 C CA . PRO A 1 76 ? -0.949 -13.120 -17.273 1.00 78.69 76 PRO A CA 1
ATOM 578 C C . PRO A 1 76 ? -0.241 -12.359 -16.147 1.00 78.69 76 PRO A C 1
ATOM 580 O O . PRO A 1 76 ? -0.385 -11.138 -16.024 1.00 78.69 76 PRO A O 1
ATOM 583 N N . VAL A 1 77 ? 0.556 -13.075 -15.353 1.00 73.69 77 VAL A N 1
ATOM 584 C CA . VAL A 1 77 ? 1.220 -12.544 -14.149 1.00 73.69 77 VAL A CA 1
ATOM 585 C C . VAL A 1 77 ? 2.073 -11.306 -14.462 1.00 73.69 77 VAL A C 1
ATOM 587 O O . VAL A 1 77 ? 2.052 -10.340 -13.700 1.00 73.69 77 VAL A O 1
ATOM 590 N N . ASP A 1 78 ? 2.721 -11.279 -15.629 1.00 70.06 78 ASP A N 1
ATOM 591 C CA . ASP A 1 78 ? 3.545 -10.151 -16.086 1.00 70.06 78 ASP A CA 1
ATOM 592 C C . ASP A 1 78 ? 2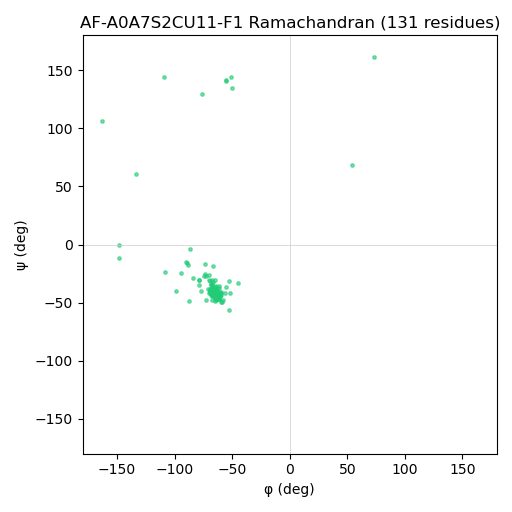.723 -8.868 -16.302 1.00 70.06 78 ASP A C 1
ATOM 594 O O . ASP A 1 78 ? 3.115 -7.770 -15.897 1.00 70.06 78 ASP A O 1
ATOM 598 N N . LEU A 1 79 ? 1.525 -8.998 -16.884 1.00 69.19 79 LEU A N 1
ATOM 599 C CA . LEU A 1 79 ? 0.606 -7.875 -17.083 1.00 69.19 79 LEU A CA 1
ATOM 600 C C . LEU A 1 79 ? 0.058 -7.382 -15.744 1.00 69.19 79 LEU A C 1
ATOM 602 O O . LEU A 1 79 ? 0.011 -6.174 -15.507 1.00 69.19 79 LEU A O 1
ATOM 606 N N . PHE A 1 80 ? -0.287 -8.295 -14.837 1.00 71.69 80 PHE A N 1
ATOM 607 C CA . PHE A 1 80 ? -0.754 -7.938 -13.500 1.00 71.69 80 PHE A CA 1
ATOM 608 C C . PHE A 1 80 ? 0.308 -7.160 -12.704 1.00 71.69 80 PHE A C 1
ATOM 610 O O . PHE A 1 80 ? -0.011 -6.140 -12.085 1.00 71.69 80 PHE A O 1
ATOM 617 N N . GLN A 1 81 ? 1.574 -7.584 -12.771 1.00 71.31 81 GLN A N 1
ATOM 618 C CA . GLN A 1 81 ? 2.706 -6.909 -12.129 1.00 71.31 81 GLN A CA 1
ATOM 619 C C . GLN A 1 81 ? 2.940 -5.500 -12.699 1.00 71.31 81 GLN A C 1
ATOM 621 O O . GLN A 1 81 ? 3.172 -4.552 -11.946 1.00 71.31 81 GLN A O 1
ATOM 626 N N . SER A 1 82 ? 2.810 -5.331 -14.017 1.00 67.81 82 SER A N 1
ATOM 627 C CA . SER A 1 82 ? 2.943 -4.017 -14.661 1.00 67.81 82 SER A CA 1
ATOM 628 C C . SER A 1 82 ? 1.815 -3.049 -14.270 1.00 67.81 82 SER A C 1
ATOM 630 O O . SER A 1 82 ? 2.076 -1.890 -13.948 1.00 67.81 82 SER A O 1
ATOM 632 N N . VAL A 1 83 ? 0.565 -3.525 -14.206 1.00 73.06 83 VAL A N 1
ATOM 633 C CA . VAL A 1 83 ? -0.609 -2.710 -13.848 1.00 73.06 83 VAL A CA 1
ATOM 634 C C . VAL A 1 83 ? -0.597 -2.330 -12.367 1.00 73.06 83 VAL A C 1
ATOM 636 O O . VAL A 1 83 ? -0.939 -1.201 -12.017 1.00 73.06 83 VAL A O 1
ATOM 639 N N . THR A 1 84 ? -0.173 -3.235 -11.483 1.00 72.56 84 THR A N 1
ATOM 640 C CA . THR A 1 84 ? -0.023 -2.924 -10.051 1.00 72.56 84 THR A CA 1
ATOM 641 C C . THR A 1 84 ? 1.132 -1.961 -9.789 1.00 72.56 84 THR A C 1
ATOM 643 O O . THR A 1 84 ? 0.963 -1.024 -9.006 1.00 72.56 84 THR A O 1
ATOM 646 N N . GLY A 1 85 ? 2.261 -2.114 -10.489 1.00 69.69 85 GLY A N 1
ATOM 647 C CA . GLY A 1 85 ? 3.352 -1.135 -10.471 1.00 69.69 85 GLY A CA 1
ATOM 648 C C . GLY A 1 85 ? 2.903 0.248 -10.956 1.00 69.69 85 GLY A C 1
ATOM 649 O O . GLY A 1 85 ? 3.213 1.257 -10.323 1.00 69.69 85 GLY A O 1
ATOM 650 N N . LEU A 1 86 ? 2.087 0.298 -12.014 1.00 68.62 86 LEU A N 1
ATOM 651 C CA . LEU A 1 86 ? 1.488 1.531 -12.526 1.00 68.62 86 LEU A CA 1
ATOM 652 C C . LEU A 1 86 ? 0.522 2.167 -11.508 1.00 68.62 86 LEU A C 1
ATOM 654 O O . LEU A 1 86 ? 0.596 3.367 -11.252 1.00 68.62 86 LEU A O 1
ATOM 658 N N . ALA A 1 87 ? -0.358 1.380 -10.886 1.00 70.25 87 ALA A N 1
ATOM 659 C CA . ALA A 1 87 ? -1.299 1.870 -9.878 1.00 70.25 87 ALA A CA 1
ATOM 660 C C . ALA A 1 87 ? -0.577 2.441 -8.642 1.00 70.25 87 ALA A C 1
ATOM 662 O O . ALA A 1 87 ? -0.931 3.518 -8.160 1.00 70.25 87 ALA A O 1
ATOM 663 N N . LEU A 1 88 ? 0.479 1.769 -8.170 1.00 69.56 88 LEU A N 1
ATOM 664 C CA . LEU A 1 88 ? 1.347 2.277 -7.101 1.00 69.56 88 LEU A CA 1
ATOM 665 C C . LEU A 1 88 ? 2.044 3.578 -7.500 1.00 69.56 88 LEU A C 1
ATOM 667 O O . LEU A 1 88 ? 2.159 4.490 -6.680 1.00 69.56 88 LEU A O 1
ATOM 671 N N . ALA A 1 89 ? 2.453 3.691 -8.763 1.00 68.81 89 ALA A N 1
ATOM 672 C CA . ALA A 1 89 ? 3.053 4.905 -9.277 1.00 68.81 89 ALA A CA 1
ATOM 673 C C . ALA A 1 89 ? 2.051 6.077 -9.241 1.00 68.81 89 ALA A C 1
ATOM 675 O O . ALA A 1 89 ? 2.376 7.135 -8.708 1.00 68.81 89 ALA A O 1
ATOM 676 N N . PHE A 1 90 ? 0.817 5.900 -9.722 1.00 66.31 90 PHE A N 1
ATOM 677 C CA . PHE A 1 90 ? -0.196 6.968 -9.727 1.00 66.31 90 PHE A CA 1
ATOM 678 C C . PHE A 1 90 ? -0.692 7.361 -8.328 1.00 66.31 90 PHE A C 1
ATOM 680 O O . PHE A 1 90 ? -0.968 8.535 -8.083 1.00 66.31 90 PHE A O 1
ATOM 687 N N . CYS A 1 91 ? -0.791 6.409 -7.398 1.00 69.38 91 CYS A N 1
ATOM 688 C CA . CYS A 1 91 ? -1.311 6.666 -6.053 1.00 69.38 91 CYS A CA 1
ATOM 689 C C . CYS A 1 91 ? -0.234 7.074 -5.028 1.00 69.38 91 CYS A C 1
ATOM 691 O O . CYS A 1 91 ? -0.584 7.581 -3.964 1.00 69.38 91 CYS A O 1
ATOM 693 N N . GLY A 1 92 ? 1.056 6.873 -5.320 1.00 64.31 92 GLY A N 1
ATOM 694 C CA . GLY A 1 92 ? 2.166 7.119 -4.387 1.00 64.31 92 GLY A CA 1
ATOM 695 C C . GLY A 1 92 ? 2.721 8.551 -4.354 1.00 64.31 92 GLY A C 1
ATOM 696 O O . GLY A 1 92 ? 3.604 8.833 -3.545 1.00 64.31 92 GLY A O 1
ATOM 697 N N . GLY A 1 93 ? 2.235 9.455 -5.213 1.00 68.00 93 GLY A N 1
ATOM 698 C CA . GLY A 1 93 ? 2.810 10.795 -5.395 1.00 68.00 93 GLY A CA 1
ATOM 699 C C . GLY A 1 93 ? 4.141 10.778 -6.161 1.00 68.00 93 GLY A C 1
ATOM 700 O O . GLY A 1 93 ? 4.804 9.748 -6.246 1.00 68.00 93 GLY A O 1
ATOM 701 N N . ALA A 1 94 ? 4.552 11.930 -6.709 1.00 68.25 94 ALA A N 1
ATOM 702 C CA . ALA A 1 94 ? 5.549 12.021 -7.789 1.00 68.25 94 ALA A CA 1
ATOM 703 C C . ALA A 1 94 ? 6.889 11.297 -7.531 1.00 68.25 94 ALA A C 1
ATOM 705 O O . ALA A 1 94 ? 7.513 10.800 -8.467 1.00 68.25 94 ALA A O 1
ATOM 706 N N . TYR A 1 95 ? 7.330 11.224 -6.271 1.00 67.81 95 TYR A N 1
ATOM 707 C CA . TYR A 1 95 ? 8.574 10.552 -5.886 1.00 67.81 95 TYR A CA 1
ATOM 708 C C . TYR A 1 95 ? 8.476 9.021 -5.958 1.00 67.81 95 TYR A C 1
ATOM 710 O O . TYR A 1 95 ? 9.327 8.369 -6.551 1.00 67.81 95 TYR A O 1
ATOM 718 N N . CYS A 1 96 ? 7.417 8.430 -5.405 1.00 70.00 96 CYS A N 1
ATOM 719 C CA . CYS A 1 96 ? 7.206 6.986 -5.507 1.00 70.00 96 CYS A CA 1
ATOM 720 C C . CYS A 1 96 ? 6.845 6.587 -6.946 1.00 70.00 96 CYS A C 1
ATOM 722 O O . CYS A 1 96 ? 7.229 5.507 -7.395 1.00 70.00 96 CYS A O 1
ATOM 724 N N . THR A 1 97 ? 6.176 7.480 -7.690 1.00 73.38 97 THR A N 1
ATOM 725 C CA . THR A 1 97 ? 5.878 7.305 -9.119 1.00 73.38 97 THR A CA 1
ATOM 726 C C . THR A 1 97 ? 7.137 7.118 -9.956 1.00 73.38 97 THR A C 1
ATOM 728 O O . THR A 1 97 ? 7.189 6.204 -10.775 1.00 73.38 97 THR A O 1
ATOM 731 N N . SER A 1 98 ? 8.155 7.960 -9.764 1.00 74.12 98 SER A N 1
ATOM 732 C CA . SER A 1 98 ? 9.379 7.904 -10.568 1.00 74.12 98 SER A CA 1
ATOM 733 C C . SER A 1 98 ? 10.205 6.655 -10.269 1.00 74.12 98 SER A C 1
ATOM 735 O O . SER A 1 98 ? 10.686 6.014 -11.201 1.00 74.12 98 SER A O 1
ATOM 737 N N . VAL A 1 99 ? 10.296 6.244 -9.001 1.00 77.56 99 VAL A N 1
ATOM 738 C CA . VAL A 1 99 ? 10.982 5.001 -8.610 1.00 77.56 99 VAL A CA 1
ATOM 739 C C . VAL A 1 99 ? 10.265 3.774 -9.181 1.00 77.56 99 VAL A C 1
ATOM 741 O O . VAL A 1 99 ? 10.909 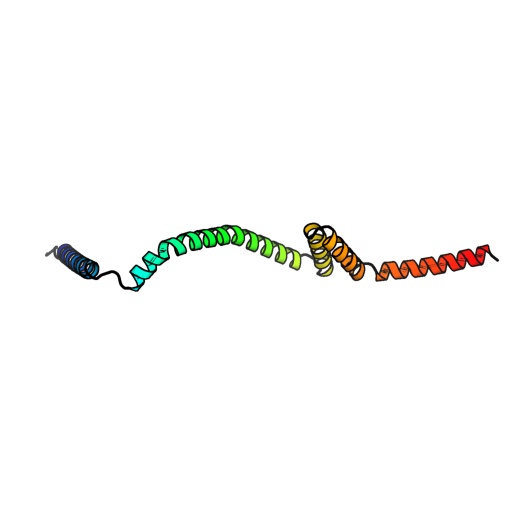2.911 -9.776 1.00 77.56 99 VAL A O 1
ATOM 744 N N . ALA A 1 100 ? 8.934 3.716 -9.076 1.00 76.62 100 ALA A N 1
ATOM 745 C CA . ALA A 1 100 ? 8.146 2.624 -9.646 1.00 76.62 100 ALA A CA 1
ATOM 746 C C . ALA A 1 100 ? 8.248 2.572 -11.180 1.00 76.62 100 ALA A C 1
ATOM 748 O O . ALA A 1 100 ? 8.355 1.487 -11.746 1.00 76.62 100 ALA A O 1
ATOM 749 N N . ALA A 1 101 ? 8.275 3.725 -11.855 1.00 72.25 101 ALA A N 1
ATOM 750 C CA . ALA A 1 101 ? 8.465 3.799 -13.303 1.00 72.25 101 ALA A CA 1
ATOM 751 C C . ALA A 1 101 ? 9.858 3.309 -13.735 1.00 72.25 101 ALA A C 1
ATOM 753 O O . ALA A 1 101 ? 9.967 2.587 -14.726 1.00 72.25 101 ALA A O 1
ATOM 754 N N . ILE A 1 102 ? 10.913 3.652 -12.984 1.00 76.94 102 ILE A N 1
ATOM 755 C CA . ILE A 1 102 ? 12.281 3.177 -13.245 1.00 76.94 102 ILE A CA 1
ATOM 756 C C . ILE A 1 102 ? 12.368 1.657 -13.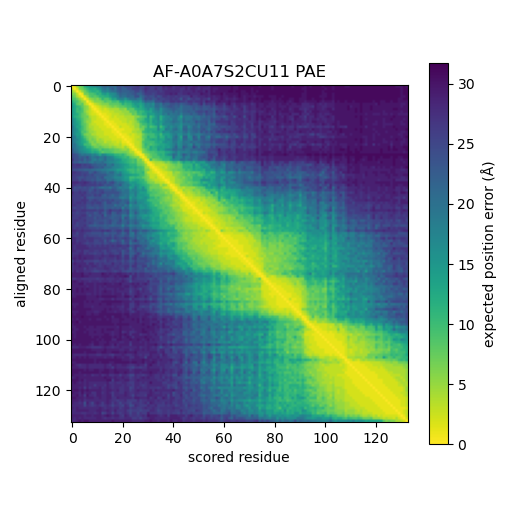068 1.00 76.94 102 ILE A C 1
ATOM 758 O O . ILE A 1 102 ? 12.904 0.974 -13.939 1.00 76.94 102 ILE A O 1
ATOM 762 N N . GLU A 1 103 ? 11.815 1.108 -11.985 1.00 79.25 103 GLU A N 1
ATOM 763 C CA . GLU A 1 103 ? 11.815 -0.343 -11.753 1.00 79.25 103 GLU A CA 1
ATOM 764 C C . GLU A 1 103 ? 10.966 -1.091 -12.789 1.00 79.25 103 GLU A C 1
ATOM 766 O O . GLU A 1 103 ? 11.400 -2.112 -13.323 1.00 79.25 103 GLU A O 1
ATOM 771 N N . ALA A 1 104 ? 9.802 -0.551 -13.159 1.00 77.19 104 ALA A N 1
ATOM 772 C CA . ALA A 1 104 ? 8.976 -1.116 -14.222 1.00 77.19 104 ALA A CA 1
ATOM 773 C C . ALA A 1 104 ? 9.709 -1.115 -15.575 1.00 77.19 104 ALA A C 1
ATOM 775 O O . ALA A 1 104 ? 9.686 -2.122 -16.286 1.00 77.19 104 ALA A O 1
ATOM 776 N N . PHE A 1 105 ? 10.410 -0.028 -15.916 1.00 74.75 105 PHE A N 1
ATOM 777 C CA . PHE A 1 105 ? 11.228 0.048 -17.129 1.00 74.75 105 PHE A CA 1
ATOM 778 C C . PHE A 1 105 ? 12.393 -0.951 -17.093 1.00 74.75 105 PHE A C 1
ATOM 780 O O . PHE A 1 105 ? 12.647 -1.642 -18.083 1.00 74.75 105 PHE A O 1
ATOM 787 N N . ARG A 1 106 ? 13.048 -1.098 -15.936 1.00 78.12 106 ARG A N 1
ATOM 788 C CA . ARG A 1 106 ? 14.131 -2.065 -15.727 1.00 78.12 106 ARG A CA 1
ATOM 789 C C . ARG A 1 106 ? 13.667 -3.508 -15.916 1.00 78.12 106 ARG A C 1
ATOM 791 O O . ARG A 1 106 ? 14.385 -4.286 -16.535 1.00 78.12 106 ARG A O 1
ATOM 798 N N . MET A 1 107 ? 12.486 -3.858 -15.411 1.00 76.19 107 MET A N 1
ATOM 799 C CA . MET A 1 107 ? 11.947 -5.219 -15.511 1.00 76.19 107 MET A CA 1
ATOM 800 C C . MET A 1 107 ? 11.345 -5.537 -16.884 1.00 76.19 107 MET A C 1
ATOM 802 O O . MET A 1 107 ? 11.397 -6.688 -17.302 1.00 76.19 107 MET A O 1
ATOM 806 N N . SER A 1 108 ? 10.794 -4.543 -17.589 1.00 76.00 108 SER A N 1
ATOM 807 C CA . SER A 1 108 ? 9.952 -4.796 -18.773 1.00 76.00 108 SER A CA 1
ATOM 808 C C . SER A 1 108 ? 10.600 -4.422 -20.109 1.00 76.00 108 SER A C 1
ATOM 810 O O . SER A 1 108 ? 10.176 -4.929 -21.143 1.00 76.00 108 SER A O 1
ATOM 812 N N . GLY A 1 109 ? 11.584 -3.513 -20.129 1.00 75.50 109 GLY A N 1
ATOM 813 C CA . GLY A 1 109 ? 12.047 -2.908 -21.389 1.00 75.50 109 GLY A CA 1
ATOM 814 C C . GLY A 1 109 ? 13.521 -2.513 -21.466 1.00 75.50 109 GLY A C 1
ATOM 815 O O . GLY A 1 109 ? 14.001 -2.222 -22.564 1.00 75.50 109 GLY A O 1
ATOM 816 N N . TRP A 1 110 ? 14.262 -2.514 -20.353 1.00 83.62 110 TRP A N 1
ATOM 817 C CA . TRP A 1 110 ? 15.662 -2.078 -20.340 1.00 83.62 110 TRP A CA 1
ATOM 818 C C . TRP A 1 110 ? 16.562 -2.929 -21.232 1.00 83.62 110 TRP A C 1
ATOM 820 O O . TRP A 1 110 ? 17.316 -2.370 -22.021 1.00 83.62 110 TRP A O 1
ATOM 830 N N . GLU A 1 111 ? 16.465 -4.257 -21.156 1.00 86.69 111 GLU A N 1
ATOM 831 C CA . GLU A 1 111 ? 17.401 -5.120 -21.885 1.00 86.69 111 GLU A CA 1
ATOM 832 C C . GLU A 1 111 ? 17.226 -5.001 -23.403 1.00 86.69 111 GLU A C 1
ATOM 834 O O . GLU A 1 111 ? 18.204 -4.878 -24.139 1.00 86.69 111 GLU A O 1
ATOM 839 N N . GLN A 1 112 ? 15.975 -4.904 -23.860 1.00 84.94 112 GLN A N 1
ATOM 840 C CA . GLN A 1 112 ? 15.653 -4.657 -25.263 1.00 84.94 112 GLN A CA 1
ATOM 841 C C . GLN A 1 112 ? 16.132 -3.268 -25.714 1.00 84.94 112 GLN A C 1
ATOM 843 O O . GLN A 1 112 ? 16.750 -3.128 -26.767 1.00 84.94 112 GLN A O 1
ATOM 848 N N . THR A 1 113 ? 15.894 -2.236 -24.899 1.00 83.50 113 THR A N 1
ATOM 849 C CA . THR A 1 113 ? 16.339 -0.864 -25.199 1.00 83.50 113 THR A CA 1
ATOM 850 C C . THR A 1 113 ? 17.863 -0.779 -25.271 1.00 83.50 113 THR A C 1
ATOM 852 O O . THR A 1 113 ? 18.417 -0.127 -26.154 1.00 83.50 113 THR A O 1
ATOM 855 N N . ARG A 1 114 ? 18.555 -1.469 -24.361 1.00 89.19 114 ARG A N 1
ATOM 856 C CA . ARG A 1 114 ? 20.014 -1.540 -24.314 1.00 89.19 114 ARG A CA 1
ATOM 857 C C . ARG A 1 114 ? 20.582 -2.221 -25.556 1.00 89.19 114 ARG A C 1
ATOM 859 O O . ARG A 1 114 ? 21.559 -1.714 -26.100 1.00 89.19 114 ARG A O 1
ATOM 866 N N . ALA A 1 115 ? 19.979 -3.320 -26.007 1.00 92.25 115 ALA A N 1
ATOM 867 C CA . ALA A 1 115 ? 20.383 -3.989 -27.243 1.00 92.25 115 ALA A CA 1
ATOM 868 C C . ALA A 1 115 ? 20.284 -3.037 -28.447 1.00 92.25 115 ALA A C 1
ATOM 870 O O . ALA A 1 115 ? 21.277 -2.824 -29.137 1.00 92.25 115 ALA A O 1
ATOM 871 N N . TYR A 1 116 ? 19.148 -2.353 -28.613 1.00 91.94 116 TYR A N 1
ATOM 872 C CA . TYR A 1 116 ? 18.974 -1.388 -29.704 1.00 91.94 116 TYR A CA 1
ATOM 873 C C . TYR A 1 116 ? 19.948 -0.207 -29.650 1.00 91.94 116 TYR A C 1
ATOM 875 O O . TYR A 1 116 ? 20.398 0.269 -30.689 1.00 91.94 116 TYR A O 1
ATOM 883 N N . LEU A 1 117 ? 20.296 0.275 -28.454 1.00 92.88 117 LEU A N 1
ATOM 884 C CA . LEU A 1 117 ? 21.289 1.343 -28.303 1.00 92.88 117 LEU A CA 1
ATOM 885 C C . LEU A 1 117 ? 22.694 0.898 -28.723 1.00 92.88 117 LEU A C 1
ATOM 887 O O . LEU A 1 117 ? 23.446 1.701 -29.279 1.00 92.88 117 LEU A O 1
ATOM 891 N N . LEU A 1 118 ? 23.057 -0.356 -28.446 1.00 95.69 118 LEU A N 1
ATOM 892 C CA . LEU A 1 118 ? 24.332 -0.917 -28.888 1.00 95.69 118 LEU A CA 1
ATOM 893 C C . LEU A 1 118 ? 24.366 -1.062 -30.411 1.00 95.69 118 LEU A C 1
ATOM 895 O O . LEU A 1 118 ? 25.346 -0.634 -31.019 1.00 95.69 118 LEU A O 1
ATOM 899 N N . ASP A 1 119 ? 23.286 -1.563 -31.011 1.00 96.44 119 ASP A N 1
ATOM 900 C CA . ASP A 1 119 ? 23.167 -1.687 -32.467 1.00 96.44 119 ASP A CA 1
ATOM 901 C C . ASP A 1 119 ? 23.294 -0.319 -33.153 1.00 96.44 119 ASP A C 1
ATOM 903 O O . ASP A 1 119 ? 24.143 -0.137 -34.026 1.00 96.44 119 ASP A O 1
ATOM 907 N N . LEU A 1 120 ? 22.548 0.687 -32.680 1.00 95.25 120 LEU A N 1
ATOM 908 C CA . LEU A 1 120 ? 22.628 2.065 -33.181 1.00 95.25 120 LEU A CA 1
ATOM 909 C C . LEU A 1 120 ? 24.042 2.638 -33.096 1.00 95.25 120 LEU A C 1
ATOM 911 O O . LEU A 1 120 ? 24.500 3.313 -34.018 1.00 95.25 120 LEU A O 1
ATOM 915 N N . ARG A 1 121 ? 24.751 2.387 -31.991 1.00 96.00 121 ARG A N 1
ATOM 916 C CA . ARG A 1 121 ? 26.136 2.840 -31.841 1.00 96.00 121 ARG A CA 1
ATOM 917 C C . ARG A 1 121 ? 27.028 2.218 -32.913 1.00 96.00 121 ARG A C 1
ATOM 919 O O . ARG A 1 121 ? 27.818 2.933 -33.528 1.00 96.00 121 ARG A O 1
ATOM 926 N N . THR A 1 122 ? 26.907 0.912 -33.129 1.00 96.25 122 THR A N 1
ATOM 927 C CA . THR A 1 122 ? 27.687 0.196 -34.141 1.00 96.25 122 THR A CA 1
ATOM 928 C C . THR A 1 122 ? 27.372 0.699 -35.549 1.00 96.25 122 THR A C 1
ATOM 930 O O . THR A 1 122 ? 28.294 0.955 -36.323 1.00 96.25 122 THR A O 1
ATOM 933 N N . GLU A 1 123 ? 26.100 0.925 -35.874 1.00 95.25 123 GLU A N 1
ATOM 934 C CA . GLU A 1 123 ? 25.694 1.498 -37.162 1.00 95.25 123 GLU A CA 1
ATOM 935 C C . GLU A 1 123 ? 26.278 2.900 -37.382 1.00 95.25 123 GLU A C 1
ATOM 937 O O . GLU A 1 123 ? 26.823 3.187 -38.451 1.00 95.25 123 GLU A O 1
ATOM 942 N N . VAL A 1 124 ? 26.235 3.762 -36.361 1.00 96.06 124 VAL A N 1
ATOM 943 C CA . VAL A 1 124 ? 26.812 5.113 -36.429 1.00 96.06 124 VAL A CA 1
ATOM 944 C C . VAL A 1 124 ? 28.321 5.062 -36.673 1.00 96.06 124 VAL A C 1
ATOM 946 O O . VAL A 1 124 ? 28.829 5.828 -37.494 1.00 96.06 124 VAL A O 1
ATOM 949 N N . GLU A 1 125 ? 29.045 4.159 -36.009 1.00 95.62 125 GLU A N 1
ATOM 950 C CA . GLU A 1 125 ? 30.490 3.984 -36.211 1.00 95.62 125 GLU A CA 1
ATOM 951 C C . GLU A 1 125 ? 30.817 3.550 -37.650 1.00 95.62 125 GLU A C 1
ATOM 953 O O . GLU A 1 125 ? 31.751 4.089 -38.251 1.00 95.62 125 GLU A O 1
ATOM 958 N N . ILE A 1 126 ? 30.018 2.650 -38.234 1.00 94.94 126 ILE A N 1
ATOM 959 C CA . ILE A 1 126 ? 30.175 2.199 -39.627 1.00 94.94 126 ILE A CA 1
ATOM 960 C C . ILE A 1 126 ? 29.930 3.350 -40.608 1.00 94.94 126 ILE A C 1
ATOM 962 O O . ILE A 1 126 ? 30.755 3.589 -41.492 1.00 94.94 126 ILE A O 1
ATOM 966 N N . VAL A 1 127 ? 28.829 4.090 -40.447 1.00 95.31 127 VAL A N 1
ATOM 967 C CA . VAL A 1 127 ? 28.492 5.230 -41.319 1.00 95.31 127 VAL A CA 1
ATOM 968 C C . VAL A 1 127 ? 29.566 6.312 -41.237 1.00 95.31 127 VAL A C 1
ATOM 970 O O . VAL A 1 127 ? 29.980 6.868 -42.255 1.00 95.31 127 VAL A O 1
ATOM 973 N N . TRP A 1 128 ? 30.063 6.592 -40.034 1.00 95.50 128 TRP A N 1
ATOM 974 C CA . TRP A 1 128 ? 31.103 7.592 -39.820 1.00 95.50 128 TRP A CA 1
ATOM 975 C C . TRP A 1 128 ? 32.454 7.176 -40.413 1.00 95.50 128 TRP A C 1
ATOM 977 O O . TRP A 1 128 ? 33.168 8.013 -40.968 1.00 95.50 128 TRP A O 1
ATOM 987 N N . ALA A 1 129 ? 32.806 5.891 -40.322 1.00 93.62 129 ALA A N 1
ATOM 988 C CA . ALA A 1 129 ? 33.995 5.346 -40.970 1.00 93.62 129 ALA A CA 1
ATOM 989 C C . ALA A 1 129 ? 33.884 5.416 -42.501 1.00 93.62 129 ALA A C 1
ATOM 991 O O . ALA A 1 129 ? 34.835 5.840 -43.152 1.00 93.62 129 ALA A O 1
ATOM 992 N N . ALA A 1 130 ? 32.717 5.086 -43.062 1.00 91.56 130 ALA A N 1
ATOM 993 C CA . ALA A 1 130 ? 32.451 5.176 -44.497 1.00 91.56 130 ALA A CA 1
ATOM 994 C C . ALA A 1 130 ? 32.447 6.623 -45.019 1.00 91.56 130 ALA A C 1
ATOM 996 O O . ALA A 1 130 ? 32.846 6.857 -46.151 1.00 91.56 130 ALA A O 1
ATOM 997 N N . HIS A 1 131 ? 32.024 7.598 -44.208 1.00 89.31 131 HIS A N 1
ATOM 998 C CA . HIS A 1 131 ? 32.067 9.017 -44.577 1.00 89.31 131 HIS A CA 1
ATOM 999 C C . HIS A 1 131 ? 33.489 9.606 -44.569 1.00 89.31 131 HIS A C 1
ATOM 1001 O O . HIS A 1 131 ? 33.754 10.590 -45.256 1.00 89.31 131 HIS A O 1
ATOM 1007 N N . LYS A 1 132 ? 34.392 9.043 -43.758 1.00 84.38 132 LYS A N 1
ATOM 1008 C CA . LYS A 1 132 ? 35.787 9.495 -43.642 1.00 84.38 132 LYS A CA 1
ATOM 1009 C C . LYS A 1 132 ? 36.747 8.841 -44.643 1.00 84.38 132 LYS A C 1
ATOM 1011 O O . LYS A 1 132 ? 37.860 9.347 -44.775 1.00 84.38 132 LYS A O 1
ATOM 1016 N N . ALA A 1 133 ? 36.360 7.718 -45.247 1.00 61.97 133 ALA A N 1
ATOM 1017 C CA . ALA A 1 133 ? 37.125 7.006 -46.273 1.00 61.97 133 ALA A CA 1
ATOM 1018 C C . ALA A 1 133 ? 36.900 7.628 -47.658 1.00 61.97 133 ALA A C 1
ATOM 1020 O O . ALA A 1 133 ? 37.876 7.644 -48.440 1.00 61.97 133 ALA A O 1
#

Organism: NCBI:txid156173

Secondary structure (DSSP, 8-state):
----SHHHHHHHHHHHHHHHHHHHHTSPPPHHHHHHHHHHHHHHHHHHHHHHHHHHHHHHHHHHHHHHHHHHHHS-HHHHHHHHHHHHHHHSHHHHHHHHHHHHHHHHTHHHHHHHHHHHHHHHHHHHHHHH-